Protein AF-A0A1G6TFT6-F1 (afdb_monomer_lite)

Sequence (91 aa):
MTWSELSAVVVRVIPEGPWKEDVFLMLAGADGTGTAVPSGDPAANALIERLQTLPGFDHDKFVEAMTTDADEAYVVWKAGEVTADGGTGTP

pLDDT: mean 81.14, std 13.36, range [42.84, 92.88]

Foldseek 3Di:
DDPVQFFFWKWFAQLPDPDPARIWIWTAGPVRDIDIDGCPDPVNVVVVVVLVPDPQFQPVQVVVSVPDNDRDMTTRHGPPPPPPPPDPDDD

Structure (mmCIF, N/CA/C/O backbone):
data_AF-A0A1G6TFT6-F1
#
_entry.id   AF-A0A1G6TFT6-F1
#
loop_
_atom_site.group_PDB
_atom_site.id
_atom_site.type_symbol
_atom_site.label_atom_id
_atom_site.label_alt_id
_atom_site.label_comp_id
_atom_site.label_asym_id
_atom_site.label_entity_id
_atom_site.label_seq_id
_atom_site.pdbx_PDB_ins_code
_atom_site.Cartn_x
_atom_site.Cartn_y
_atom_site.Cartn_z
_atom_site.occupancy
_atom_site.B_iso_or_equiv
_atom_site.auth_seq_id
_atom_site.auth_comp_id
_atom_site.auth_asym_id
_atom_site.auth_atom_id
_atom_site.pdbx_PDB_model_num
ATOM 1 N N . MET A 1 1 ? -12.649 8.752 -4.890 1.00 64.25 1 MET A N 1
ATOM 2 C CA . MET A 1 1 ? -12.496 7.778 -3.800 1.00 64.25 1 MET A CA 1
ATOM 3 C C . MET A 1 1 ? -11.825 8.468 -2.636 1.00 64.25 1 MET A C 1
ATOM 5 O O . MET A 1 1 ? -10.713 8.972 -2.770 1.00 64.25 1 MET A O 1
ATOM 9 N N . THR A 1 2 ? -12.544 8.555 -1.532 1.00 74.00 2 THR A N 1
ATOM 10 C CA . THR A 1 2 ? -12.025 9.014 -0.248 1.00 74.00 2 THR A CA 1
ATOM 11 C C . THR A 1 2 ? -11.494 7.824 0.552 1.00 74.00 2 THR A C 1
ATOM 13 O O . THR A 1 2 ? -11.831 6.676 0.275 1.00 74.00 2 THR A O 1
ATOM 16 N N . TRP A 1 3 ? -10.667 8.081 1.564 1.00 77.00 3 TRP A N 1
ATOM 17 C CA . TRP A 1 3 ? -10.140 7.027 2.442 1.00 77.00 3 TRP A CA 1
ATOM 18 C C . TRP A 1 3 ? -11.232 6.245 3.177 1.00 77.00 3 TRP A C 1
ATOM 20 O O . TRP A 1 3 ? -11.048 5.071 3.462 1.00 77.00 3 TRP A O 1
ATOM 30 N N . SER A 1 4 ? -12.372 6.881 3.451 1.00 77.19 4 SER A N 1
ATOM 31 C CA . SER A 1 4 ? -13.532 6.232 4.069 1.00 77.19 4 SER A CA 1
ATOM 32 C C . SER A 1 4 ? -14.238 5.246 3.139 1.00 77.19 4 SER A C 1
ATOM 34 O O . SER A 1 4 ? -14.930 4.358 3.620 1.00 77.19 4 SER A O 1
ATOM 36 N N . GLU A 1 5 ? -14.066 5.399 1.826 1.00 83.50 5 GLU A N 1
ATOM 37 C CA . GLU A 1 5 ? -14.618 4.487 0.821 1.00 83.50 5 GLU A CA 1
ATOM 38 C C . GLU A 1 5 ? -13.632 3.371 0.464 1.00 83.50 5 GLU A C 1
ATOM 40 O O . GLU A 1 5 ? -14.034 2.382 -0.145 1.00 83.50 5 GLU A O 1
ATOM 45 N N . LEU A 1 6 ? -12.349 3.513 0.823 1.00 86.75 6 LEU A N 1
ATOM 46 C CA . LEU A 1 6 ? -11.324 2.515 0.544 1.00 86.75 6 LEU A CA 1
ATOM 47 C C . LEU A 1 6 ? -11.613 1.244 1.344 1.00 86.75 6 LEU A C 1
ATOM 49 O O . LEU A 1 6 ? -11.603 1.254 2.571 1.00 86.75 6 LEU A O 1
ATOM 53 N N . SER A 1 7 ? -11.827 0.142 0.634 1.00 90.25 7 SER A N 1
ATOM 54 C CA . SER A 1 7 ? -12.160 -1.153 1.218 1.00 90.25 7 SER A CA 1
ATOM 55 C C . SER A 1 7 ? -10.988 -2.127 1.204 1.00 90.25 7 SER A C 1
ATOM 57 O O . SER A 1 7 ? -10.906 -2.975 2.088 1.00 90.25 7 SER A O 1
ATOM 59 N N . ALA A 1 8 ? -10.096 -2.048 0.218 1.00 91.06 8 ALA A N 1
ATOM 60 C CA . ALA A 1 8 ? -8.915 -2.901 0.151 1.00 91.06 8 ALA A CA 1
ATOM 61 C C . ALA A 1 8 ? -7.797 -2.254 -0.663 1.00 91.06 8 ALA A C 1
ATOM 63 O O . ALA A 1 8 ? -8.048 -1.442 -1.555 1.00 91.06 8 ALA A O 1
ATOM 64 N N . VAL A 1 9 ? -6.564 -2.665 -0.380 1.00 91.88 9 VAL A N 1
ATOM 65 C CA . VAL A 1 9 ? -5.401 -2.364 -1.210 1.00 91.88 9 VAL A CA 1
ATOM 66 C C . VAL A 1 9 ? -4.734 -3.658 -1.627 1.00 91.88 9 VAL A C 1
ATOM 68 O O . VAL A 1 9 ? -4.424 -4.518 -0.799 1.00 91.88 9 VAL A O 1
ATOM 71 N N . VAL A 1 10 ? -4.517 -3.773 -2.929 1.00 92.31 10 VAL A N 1
ATOM 72 C CA . VAL A 1 10 ? -3.907 -4.926 -3.571 1.00 92.31 10 VAL A CA 1
ATOM 73 C C . VAL A 1 10 ? -2.713 -4.445 -4.373 1.00 92.31 10 VAL A C 1
ATOM 75 O O . VAL A 1 10 ? -2.838 -3.535 -5.183 1.00 92.31 10 VAL A O 1
ATOM 78 N N . VAL A 1 11 ? -1.556 -5.049 -4.156 1.00 91.94 11 VAL A N 1
ATOM 79 C CA . VAL A 1 11 ? -0.374 -4.844 -4.986 1.00 91.94 11 VAL A CA 1
ATOM 80 C C . VAL A 1 11 ? -0.368 -5.935 -6.038 1.00 91.94 11 VAL A C 1
ATOM 82 O O . VAL A 1 11 ? -0.354 -7.114 -5.703 1.00 91.94 11 VAL A O 1
ATOM 85 N N . ARG A 1 12 ? -0.433 -5.551 -7.306 1.00 90.94 12 ARG A N 1
ATOM 86 C CA . ARG A 1 12 ? -0.408 -6.471 -8.435 1.00 90.94 12 ARG A CA 1
ATOM 87 C C . ARG A 1 12 ? 0.916 -6.345 -9.164 1.00 90.94 12 ARG A C 1
ATOM 89 O O . ARG A 1 12 ? 1.274 -5.246 -9.581 1.00 90.94 12 ARG A O 1
ATOM 96 N N . VAL A 1 13 ? 1.582 -7.472 -9.341 1.00 90.50 13 VAL A N 1
ATOM 97 C CA . VAL A 1 13 ? 2.841 -7.583 -10.069 1.00 90.50 13 VAL A CA 1
ATOM 98 C C . VAL A 1 13 ? 2.533 -8.124 -11.459 1.00 90.50 13 VAL A C 1
ATOM 100 O O . VAL A 1 13 ? 1.763 -9.070 -11.590 1.00 90.50 13 VAL A O 1
ATOM 103 N N . ILE A 1 14 ? 3.047 -7.470 -12.497 1.00 86.62 14 ILE A N 1
ATOM 104 C CA . ILE A 1 14 ? 2.866 -7.827 -13.906 1.00 86.62 14 ILE A CA 1
ATOM 105 C C . ILE A 1 14 ? 4.225 -7.645 -14.608 1.00 86.62 14 ILE A C 1
ATOM 107 O O . ILE A 1 14 ? 4.470 -6.594 -15.205 1.00 86.62 14 ILE A O 1
ATOM 111 N N . PRO A 1 15 ? 5.112 -8.653 -14.555 1.00 76.31 15 PRO A N 1
ATOM 112 C CA . PRO A 1 15 ? 6.490 -8.554 -15.056 1.00 76.31 15 PRO A CA 1
ATOM 113 C C . PRO A 1 15 ? 6.587 -8.452 -16.591 1.00 76.31 15 PRO A C 1
ATOM 115 O O . PRO A 1 15 ? 7.585 -7.984 -17.128 1.00 76.31 15 PRO A O 1
ATOM 118 N N . GLU A 1 16 ? 5.554 -8.878 -17.327 1.00 70.25 16 GLU A N 1
ATOM 119 C CA . GLU A 1 16 ? 5.528 -8.886 -18.802 1.00 70.25 16 GLU A CA 1
ATOM 120 C C . GLU A 1 16 ? 4.530 -7.866 -19.387 1.00 70.25 16 GLU A C 1
ATOM 122 O O . GLU A 1 16 ? 3.922 -8.070 -20.443 1.00 70.25 16 GLU A O 1
ATOM 127 N N . GLY A 1 17 ? 4.317 -6.751 -18.687 1.00 61.44 17 GLY A N 1
ATOM 128 C CA . GLY A 1 17 ? 3.427 -5.688 -19.140 1.00 61.44 17 GLY A CA 1
ATOM 129 C C . GLY A 1 17 ? 4.024 -4.832 -20.272 1.00 61.44 17 GLY A C 1
ATOM 130 O O . GLY A 1 17 ? 5.231 -4.621 -20.333 1.00 61.44 17 GLY A O 1
ATOM 131 N N . PRO A 1 18 ? 3.196 -4.223 -21.145 1.00 62.84 18 PRO A N 1
ATOM 132 C CA . PRO A 1 18 ? 3.652 -3.188 -22.087 1.00 62.84 18 PRO A CA 1
ATOM 133 C C . PRO A 1 18 ? 4.077 -1.880 -21.391 1.00 62.84 18 PRO A C 1
ATOM 135 O O . PRO A 1 18 ? 4.486 -0.921 -22.049 1.00 62.84 18 PRO A O 1
ATOM 138 N N . TRP A 1 19 ? 3.926 -1.818 -20.069 1.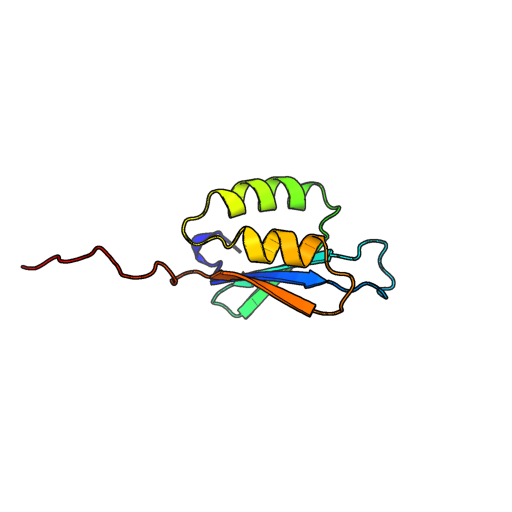00 66.81 19 TRP A N 1
ATOM 139 C CA . TRP A 1 19 ? 4.258 -0.685 -19.223 1.00 66.81 19 TRP A CA 1
ATOM 140 C C . TRP A 1 19 ? 5.672 -0.856 -18.683 1.00 66.81 19 TRP A C 1
ATOM 142 O O . TRP A 1 19 ? 6.146 -1.966 -18.491 1.00 66.81 19 TRP A O 1
ATOM 152 N N . LYS A 1 20 ? 6.347 0.259 -18.410 1.00 67.06 20 LYS A N 1
ATOM 153 C CA . LYS A 1 20 ? 7.713 0.257 -17.867 1.00 67.06 20 LYS A CA 1
ATOM 154 C C . LYS A 1 20 ? 7.768 -0.101 -16.371 1.00 67.06 20 LYS A C 1
ATOM 156 O O . LYS A 1 20 ? 8.819 0.036 -15.757 1.00 67.06 20 LYS A O 1
ATOM 161 N N . GLU A 1 21 ? 6.622 -0.438 -15.795 1.00 72.75 21 GLU A N 1
ATOM 162 C CA . GLU A 1 21 ? 6.432 -0.669 -14.374 1.00 72.75 21 GLU A CA 1
ATOM 163 C C . GLU A 1 21 ? 5.823 -2.041 -14.178 1.00 72.75 21 GLU A C 1
ATOM 165 O O . GLU A 1 21 ? 4.792 -2.369 -14.768 1.00 72.75 21 GLU A O 1
ATOM 170 N N . ASP A 1 22 ? 6.478 -2.801 -13.316 1.00 84.94 22 ASP A N 1
ATOM 171 C CA . ASP A 1 22 ? 6.166 -4.195 -13.046 1.00 84.94 22 ASP A CA 1
ATOM 172 C C . ASP A 1 22 ? 5.174 -4.323 -11.884 1.00 84.94 22 ASP A C 1
ATOM 174 O O . ASP A 1 22 ? 4.651 -5.401 -11.639 1.00 84.94 22 ASP A O 1
ATOM 178 N N . VAL A 1 23 ? 4.886 -3.228 -11.163 1.00 87.69 23 VAL A N 1
ATOM 179 C CA . VAL A 1 23 ? 4.071 -3.234 -9.942 1.00 87.69 23 VAL A CA 1
ATOM 180 C C . VAL A 1 23 ? 3.025 -2.119 -9.949 1.00 87.69 23 VAL A C 1
ATOM 182 O O . VAL A 1 23 ? 3.330 -0.942 -10.153 1.00 87.69 23 VAL A O 1
ATOM 185 N N . PHE A 1 24 ? 1.781 -2.487 -9.644 1.00 89.62 24 PHE A N 1
ATOM 186 C CA . PHE A 1 24 ? 0.627 -1.595 -9.586 1.00 89.62 24 PHE A CA 1
ATOM 187 C C . PHE A 1 24 ? -0.114 -1.729 -8.257 1.00 89.62 24 PHE A C 1
ATOM 189 O O . PHE A 1 24 ? -0.481 -2.822 -7.833 1.00 89.62 24 PHE A O 1
ATOM 196 N N . LEU A 1 25 ? -0.426 -0.600 -7.629 1.00 90.94 25 LEU A N 1
ATOM 197 C CA . LEU A 1 25 ? -1.266 -0.530 -6.441 1.00 90.94 25 LEU A CA 1
ATOM 198 C C . LEU A 1 25 ? -2.724 -0.350 -6.858 1.00 90.94 25 LEU A C 1
ATOM 200 O O . LEU A 1 25 ? -3.147 0.728 -7.270 1.00 90.94 25 LEU A O 1
ATOM 204 N N . MET A 1 26 ? -3.510 -1.410 -6.740 1.00 91.38 26 MET A N 1
ATOM 205 C CA . MET A 1 26 ? -4.954 -1.389 -6.916 1.00 91.38 26 MET A CA 1
ATOM 206 C C . MET A 1 26 ? -5.645 -1.081 -5.590 1.00 91.38 26 MET A C 1
ATOM 208 O O . MET A 1 26 ? -5.730 -1.906 -4.682 1.00 91.38 26 MET A O 1
ATOM 212 N N . LEU A 1 27 ? -6.180 0.126 -5.503 1.00 91.38 27 LEU A N 1
ATOM 213 C CA . LEU A 1 27 ? -7.061 0.572 -4.439 1.00 91.38 27 LEU A CA 1
ATOM 214 C C . LEU A 1 27 ? -8.495 0.199 -4.821 1.00 91.38 27 LEU A C 1
ATOM 216 O O . LEU A 1 27 ? -8.991 0.674 -5.841 1.00 91.38 27 LEU A O 1
ATOM 220 N N . ALA A 1 28 ? -9.162 -0.626 -4.023 1.00 90.56 28 ALA A N 1
ATOM 221 C CA . ALA A 1 28 ? -10.552 -1.012 -4.234 1.00 90.56 28 ALA A CA 1
ATOM 222 C C . ALA A 1 28 ? -11.456 -0.295 -3.228 1.00 90.56 28 ALA A C 1
ATOM 224 O O . ALA A 1 28 ? -11.252 -0.395 -2.017 1.00 90.56 28 ALA A O 1
ATOM 225 N N . GLY A 1 29 ? -12.457 0.420 -3.730 1.00 88.44 29 GLY A N 1
ATOM 226 C CA . GLY A 1 29 ? -13.504 1.058 -2.945 1.00 88.44 29 GLY A 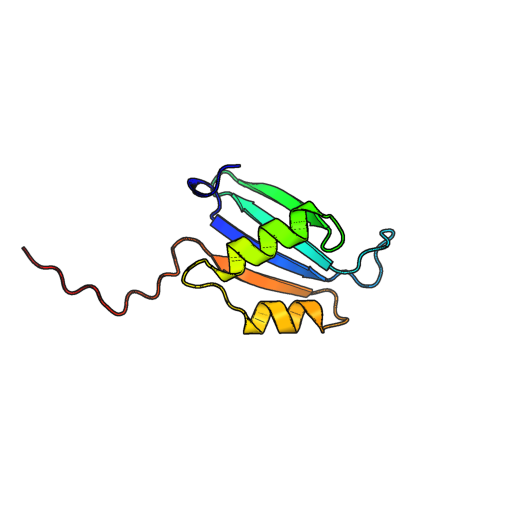CA 1
ATOM 227 C C . GLY A 1 29 ? -14.706 0.140 -2.718 1.00 88.44 29 GLY A C 1
ATOM 228 O O . GLY A 1 29 ? -14.980 -0.753 -3.523 1.00 88.44 29 GLY A O 1
ATOM 229 N N . ALA A 1 30 ? -15.443 0.372 -1.632 1.00 80.31 30 ALA A N 1
ATOM 230 C CA . ALA A 1 30 ? -16.641 -0.397 -1.278 1.00 80.31 30 ALA A CA 1
ATOM 231 C C . ALA A 1 30 ? -17.754 -0.295 -2.341 1.00 80.31 30 ALA A C 1
ATOM 233 O O . ALA A 1 30 ? -18.478 -1.258 -2.578 1.00 80.31 30 ALA A O 1
ATOM 234 N N . ASP A 1 31 ? -17.833 0.836 -3.043 1.00 79.81 31 ASP A N 1
ATOM 235 C CA . ASP A 1 31 ? -18.785 1.097 -4.130 1.00 79.81 31 ASP A CA 1
ATOM 236 C C . ASP A 1 31 ? -18.421 0.407 -5.462 1.00 79.81 31 ASP A C 1
ATOM 238 O O . ASP A 1 31 ? -19.033 0.670 -6.496 1.00 79.81 31 ASP A O 1
ATOM 242 N N . GLY A 1 32 ? -17.396 -0.454 -5.476 1.00 75.75 32 GLY A N 1
ATOM 243 C CA . GLY A 1 32 ? -16.923 -1.145 -6.681 1.00 75.75 32 GLY A CA 1
ATOM 244 C C . GLY A 1 32 ? -16.075 -0.272 -7.612 1.00 75.75 32 GLY A C 1
ATOM 245 O O . GLY A 1 32 ? -15.668 -0.718 -8.684 1.00 75.75 32 GLY A O 1
ATOM 246 N N . THR A 1 33 ? -15.774 0.965 -7.210 1.00 83.69 33 THR A N 1
ATOM 247 C CA . THR 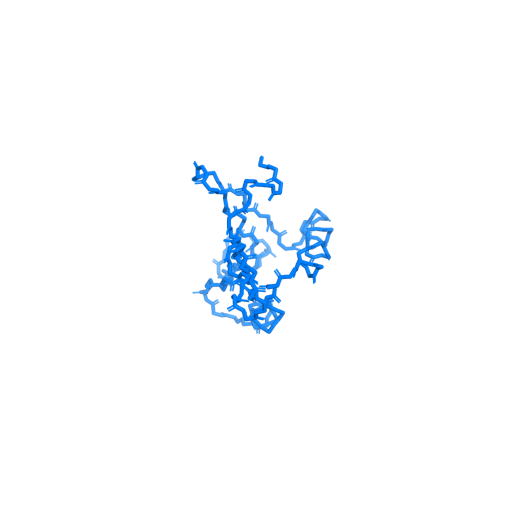A 1 33 ? -14.771 1.801 -7.876 1.00 83.69 33 THR A CA 1
ATOM 248 C C . THR A 1 33 ? -13.370 1.350 -7.487 1.00 83.69 33 THR A C 1
ATOM 250 O O . THR A 1 33 ? -13.118 1.015 -6.335 1.00 83.69 33 THR A O 1
ATOM 253 N N . GLY A 1 34 ? -12.441 1.355 -8.442 1.00 84.44 34 GLY A N 1
ATOM 254 C CA . GLY A 1 34 ? -11.046 1.016 -8.188 1.00 84.44 34 GLY A CA 1
ATOM 255 C C . GLY A 1 34 ? -10.098 2.001 -8.854 1.00 84.44 34 GLY A C 1
ATOM 256 O O . GLY A 1 34 ? -10.346 2.438 -9.978 1.00 84.44 34 GLY A O 1
ATOM 257 N N . THR A 1 35 ? -9.011 2.338 -8.166 1.00 89.00 35 THR A N 1
ATOM 258 C CA . THR A 1 35 ? -7.922 3.151 -8.712 1.00 89.00 35 THR A CA 1
ATOM 259 C C . THR A 1 35 ? -6.669 2.296 -8.784 1.00 89.00 35 THR A C 1
ATOM 261 O O . THR A 1 35 ? -6.204 1.806 -7.760 1.00 89.00 35 THR A O 1
ATOM 264 N N . ALA A 1 36 ? -6.108 2.139 -9.980 1.00 88.94 36 ALA A N 1
ATOM 265 C CA . ALA A 1 36 ? -4.788 1.550 -10.159 1.00 88.94 36 ALA A CA 1
ATOM 266 C C . ALA A 1 36 ? -3.744 2.671 -10.202 1.00 88.94 36 ALA A C 1
ATOM 268 O O . ALA A 1 36 ? -3.841 3.571 -11.037 1.00 88.94 36 ALA A O 1
ATOM 269 N N . VAL A 1 37 ? -2.772 2.623 -9.296 1.00 88.81 37 VAL A N 1
ATOM 270 C CA . VAL A 1 37 ? -1.657 3.568 -9.223 1.00 88.81 37 VAL A CA 1
ATOM 271 C C . VAL A 1 37 ? -0.368 2.814 -9.566 1.00 88.81 37 VAL A C 1
ATOM 273 O O . VAL A 1 37 ? -0.049 1.845 -8.878 1.00 88.81 37 VAL A O 1
ATOM 276 N N . PRO A 1 38 ? 0.363 3.213 -10.615 1.00 87.94 38 PRO A N 1
ATOM 277 C CA . PRO A 1 38 ? 1.664 2.631 -10.945 1.00 87.94 38 PRO A CA 1
ATOM 278 C C . PRO A 1 38 ? 2.683 2.909 -9.826 1.00 87.94 38 PRO A C 1
ATOM 280 O O . PRO A 1 38 ? 2.716 4.029 -9.316 1.00 87.94 38 PRO A O 1
ATOM 283 N N . SER A 1 39 ? 3.499 1.934 -9.409 1.00 85.19 39 SER A N 1
ATOM 284 C CA . SER A 1 39 ? 4.437 2.111 -8.281 1.00 85.19 39 SER A CA 1
ATOM 285 C C . SER A 1 39 ? 5.523 3.175 -8.516 1.00 85.19 39 SER A C 1
ATOM 287 O O . SER A 1 39 ? 6.106 3.673 -7.553 1.00 85.19 39 SER A O 1
ATOM 289 N N . GLY A 1 40 ? 5.826 3.504 -9.766 1.00 82.88 40 GLY A N 1
ATOM 290 C CA . GLY A 1 40 ? 6.772 4.536 -10.183 1.00 82.88 40 GLY A CA 1
ATOM 291 C C . GLY A 1 40 ? 6.173 5.942 -10.247 1.00 82.88 40 GLY A C 1
ATOM 292 O O . GLY A 1 40 ? 6.915 6.906 -10.452 1.00 82.88 40 GLY A O 1
ATOM 293 N N . ASP A 1 41 ? 4.859 6.092 -10.060 1.00 86.56 41 ASP A N 1
ATOM 294 C CA . ASP A 1 41 ? 4.211 7.401 -10.022 1.00 86.56 41 ASP A CA 1
ATOM 295 C C . ASP A 1 41 ? 4.558 8.149 -8.715 1.00 86.56 41 ASP A C 1
ATOM 297 O O . ASP A 1 41 ? 4.552 7.553 -7.633 1.00 86.56 41 ASP A O 1
ATOM 301 N N . PRO A 1 42 ? 4.824 9.468 -8.744 1.00 85.25 42 PRO A N 1
ATOM 302 C CA . PRO A 1 42 ? 5.096 10.236 -7.526 1.00 85.25 42 PRO A CA 1
ATOM 303 C C . PRO A 1 42 ? 3.954 10.179 -6.497 1.00 85.25 42 PRO A C 1
ATOM 305 O O . PRO A 1 42 ? 4.211 10.290 -5.295 1.00 85.25 42 PRO A O 1
ATOM 308 N N . ALA A 1 43 ? 2.703 9.981 -6.930 1.00 84.44 43 ALA A N 1
ATOM 309 C CA . ALA A 1 43 ? 1.577 9.786 -6.023 1.00 84.44 43 ALA A CA 1
ATOM 310 C C . ALA A 1 43 ? 1.625 8.425 -5.312 1.00 84.44 43 ALA A C 1
ATOM 312 O O . ALA A 1 43 ? 1.124 8.321 -4.191 1.00 84.44 43 ALA A O 1
ATOM 313 N N . ALA A 1 44 ? 2.246 7.403 -5.913 1.00 87.06 44 ALA A N 1
ATOM 314 C CA . ALA A 1 44 ? 2.396 6.084 -5.305 1.00 87.06 44 ALA A CA 1
ATOM 315 C C . ALA A 1 44 ? 3.258 6.141 -4.048 1.00 87.06 44 ALA A C 1
ATOM 317 O O . ALA A 1 44 ? 2.895 5.538 -3.044 1.00 87.06 44 ALA A O 1
ATOM 318 N N . ASN A 1 45 ? 4.344 6.918 -4.063 1.00 86.88 45 ASN A N 1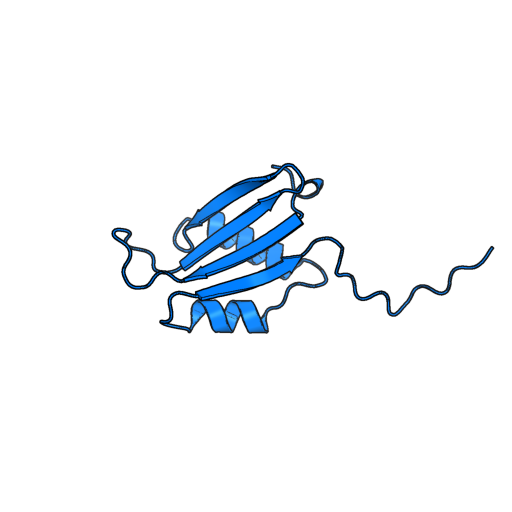
ATOM 319 C CA . ASN A 1 45 ? 5.213 7.046 -2.896 1.00 86.88 45 ASN A CA 1
ATOM 320 C C . ASN A 1 45 ? 4.448 7.620 -1.689 1.00 86.88 45 ASN A C 1
ATOM 322 O O . ASN A 1 45 ? 4.387 6.996 -0.633 1.00 86.88 45 ASN A O 1
ATOM 326 N N . ALA A 1 46 ? 3.754 8.748 -1.882 1.00 88.94 46 ALA A N 1
ATOM 327 C CA . ALA A 1 46 ? 2.939 9.359 -0.830 1.00 88.94 46 ALA A CA 1
ATOM 328 C C . ALA A 1 46 ? 1.775 8.454 -0.379 1.00 88.94 46 ALA A C 1
ATOM 330 O O . ALA A 1 46 ? 1.372 8.475 0.788 1.00 88.94 46 ALA A O 1
ATOM 331 N N . LEU A 1 47 ? 1.220 7.660 -1.300 1.00 88.31 47 LEU A N 1
ATOM 332 C CA . LEU A 1 47 ? 0.183 6.681 -1.000 1.00 88.31 47 LEU A CA 1
ATOM 333 C C . LEU A 1 47 ? 0.731 5.547 -0.128 1.00 88.31 47 LEU A C 1
ATOM 335 O O . LEU A 1 47 ? 0.138 5.254 0.904 1.00 88.31 47 LEU A O 1
ATOM 339 N N . ILE A 1 48 ? 1.856 4.943 -0.510 1.00 88.19 48 ILE A N 1
ATOM 340 C CA . ILE A 1 48 ? 2.524 3.859 0.218 1.00 88.19 48 ILE A CA 1
ATOM 341 C C . ILE A 1 48 ? 2.897 4.314 1.626 1.00 88.19 48 ILE A C 1
ATOM 343 O O . ILE A 1 48 ? 2.545 3.632 2.586 1.00 88.19 48 ILE A O 1
ATOM 347 N N . GLU A 1 49 ? 3.531 5.483 1.764 1.00 89.69 49 GLU A N 1
ATOM 348 C CA . GLU A 1 49 ? 3.870 6.049 3.074 1.00 89.69 49 GLU A CA 1
ATOM 349 C C . GLU A 1 49 ? 2.632 6.146 3.965 1.00 89.69 49 GLU A C 1
ATOM 351 O O . GLU A 1 49 ? 2.675 5.797 5.141 1.00 89.69 49 GLU A O 1
ATOM 356 N N . ARG A 1 50 ? 1.494 6.557 3.399 1.00 88.31 50 ARG A N 1
ATOM 357 C CA . ARG A 1 50 ? 0.242 6.652 4.146 1.00 88.31 50 ARG A CA 1
ATOM 358 C C . ARG A 1 50 ? -0.370 5.291 4.464 1.00 88.31 50 ARG A C 1
ATOM 360 O O . ARG A 1 50 ? -0.869 5.116 5.572 1.00 88.31 50 ARG A O 1
ATOM 367 N N . LEU A 1 51 ? -0.329 4.337 3.539 1.00 88.00 51 LEU A N 1
ATOM 368 C CA . LEU A 1 51 ? -0.838 2.981 3.751 1.00 88.00 51 LEU A CA 1
ATOM 369 C C . LEU A 1 51 ? -0.077 2.251 4.860 1.00 88.00 51 LEU A C 1
ATOM 371 O O . LEU A 1 51 ? -0.711 1.621 5.699 1.00 88.00 51 LEU A O 1
ATOM 375 N N . GLN A 1 52 ? 1.244 2.424 4.931 1.00 87.75 52 GLN A N 1
ATOM 376 C CA . GLN A 1 52 ? 2.080 1.868 6.001 1.00 87.75 52 GLN A CA 1
ATOM 377 C C . GLN A 1 52 ? 1.707 2.399 7.396 1.00 87.75 52 GLN A C 1
ATOM 379 O O . GLN A 1 52 ? 1.955 1.735 8.400 1.00 87.75 52 GLN A O 1
ATOM 384 N N . THR A 1 53 ? 1.066 3.574 7.484 1.00 88.50 53 THR A N 1
ATOM 385 C CA . THR A 1 53 ? 0.544 4.100 8.760 1.00 88.50 53 THR A CA 1
ATOM 386 C C . THR A 1 53 ? -0.805 3.510 9.169 1.00 88.50 53 THR A C 1
ATOM 388 O O . THR A 1 53 ? -1.257 3.754 10.290 1.00 88.50 53 THR A O 1
ATOM 391 N N . LEU A 1 54 ? -1.479 2.765 8.285 1.00 85.06 54 LEU A N 1
ATOM 392 C CA . LEU A 1 54 ? -2.791 2.206 8.584 1.00 85.06 54 LEU A CA 1
ATOM 393 C C . LEU A 1 54 ? -2.669 0.985 9.506 1.00 85.06 54 LEU A C 1
ATOM 395 O O . LEU A 1 54 ? -1.861 0.087 9.254 1.00 85.06 54 LEU A O 1
ATOM 399 N N . PRO A 1 55 ? -3.511 0.893 10.549 1.00 83.19 55 PRO A N 1
ATOM 400 C CA . PRO A 1 55 ? -3.608 -0.323 11.339 1.00 83.19 55 PRO A CA 1
ATOM 401 C C . PRO A 1 55 ? -4.127 -1.469 10.458 1.00 83.19 55 PRO A C 1
ATOM 403 O O . PRO A 1 55 ? -5.099 -1.299 9.718 1.00 83.19 55 PRO A O 1
ATOM 406 N N . GLY A 1 56 ? -3.461 -2.624 10.533 1.00 85.31 56 GLY A N 1
ATOM 407 C CA . GLY A 1 56 ? -3.766 -3.798 9.707 1.00 85.31 56 GLY A CA 1
ATOM 408 C C . GLY A 1 56 ? -3.086 -3.812 8.333 1.00 85.31 56 GLY A C 1
ATOM 409 O O . GLY A 1 56 ? -3.468 -4.612 7.488 1.00 85.31 56 GLY A O 1
ATOM 410 N N . PHE A 1 57 ? -2.118 -2.925 8.071 1.00 89.88 57 PHE A N 1
ATOM 411 C CA . PHE A 1 57 ? -1.304 -3.010 6.856 1.00 89.88 57 PHE A CA 1
ATOM 412 C C . PHE A 1 57 ? -0.251 -4.124 6.972 1.00 89.88 57 PHE A C 1
ATOM 414 O O . PHE A 1 57 ? 0.633 -4.081 7.836 1.00 89.88 57 PHE A O 1
ATOM 421 N N . ASP A 1 58 ? -0.327 -5.097 6.067 1.00 91.12 58 ASP A N 1
ATOM 422 C CA . ASP A 1 58 ? 0.603 -6.215 5.942 1.00 91.12 58 ASP A CA 1
ATOM 423 C C . ASP A 1 58 ? 1.862 -5.785 5.181 1.00 91.12 58 ASP A C 1
ATOM 425 O O . ASP A 1 58 ? 1.977 -5.927 3.960 1.00 91.12 58 ASP A O 1
ATOM 429 N N . HIS A 1 59 ? 2.843 -5.285 5.932 1.00 89.50 59 HIS A N 1
ATOM 430 C CA . HIS A 1 59 ? 4.155 -4.925 5.390 1.00 89.50 59 HIS A CA 1
ATOM 431 C C . HIS A 1 59 ? 4.876 -6.121 4.760 1.00 89.50 59 HIS A C 1
ATOM 433 O O . HIS A 1 59 ? 5.558 -5.954 3.755 1.00 89.50 59 HIS A O 1
ATOM 439 N N . ASP A 1 60 ? 4.704 -7.318 5.322 1.00 91.06 60 ASP A N 1
ATOM 440 C CA . ASP A 1 60 ? 5.362 -8.537 4.845 1.00 91.06 60 ASP A CA 1
ATOM 441 C C . ASP A 1 60 ? 4.909 -8.888 3.419 1.00 91.06 60 ASP A C 1
ATOM 443 O O . ASP A 1 60 ? 5.728 -8.978 2.507 1.00 91.06 60 ASP A O 1
ATOM 447 N N . LYS A 1 61 ? 3.588 -8.910 3.186 1.00 90.62 61 LYS A N 1
ATOM 448 C CA . LYS A 1 61 ? 3.007 -9.097 1.847 1.00 90.62 61 LYS A CA 1
ATOM 449 C C . LYS A 1 61 ? 3.363 -7.979 0.881 1.00 90.62 61 LYS A C 1
ATOM 451 O O . LYS A 1 61 ? 3.510 -8.228 -0.310 1.00 90.62 61 LYS A O 1
ATOM 456 N N . PHE A 1 62 ? 3.466 -6.743 1.370 1.00 90.62 62 PHE A N 1
ATOM 457 C CA . PHE A 1 62 ? 3.888 -5.626 0.533 1.00 90.62 62 PHE A CA 1
ATOM 458 C C . PHE A 1 62 ? 5.328 -5.820 0.049 1.00 90.62 62 PHE A C 1
ATOM 460 O O . PHE A 1 62 ? 5.592 -5.688 -1.140 1.00 90.62 62 PHE A O 1
ATOM 467 N N . VAL A 1 63 ? 6.252 -6.174 0.944 1.00 90.06 63 VAL A N 1
ATOM 468 C CA . VAL A 1 63 ? 7.649 -6.450 0.583 1.00 90.06 63 VAL A CA 1
ATOM 469 C C . VAL A 1 63 ? 7.748 -7.668 -0.336 1.00 90.06 63 VAL A C 1
ATOM 471 O O . VAL A 1 63 ? 8.477 -7.613 -1.323 1.00 90.06 63 VAL A O 1
ATOM 474 N N . GLU A 1 64 ? 6.989 -8.731 -0.070 1.00 91.12 64 GLU A N 1
ATOM 475 C CA . GLU A 1 64 ? 6.907 -9.910 -0.942 1.00 91.12 64 GLU A CA 1
ATOM 476 C C . GLU A 1 64 ? 6.467 -9.521 -2.362 1.00 91.12 64 GLU A C 1
ATOM 478 O O . GLU A 1 64 ? 7.158 -9.825 -3.330 1.00 91.12 64 GLU A O 1
ATOM 483 N N . ALA A 1 65 ? 5.400 -8.728 -2.490 1.00 89.75 65 ALA A N 1
ATOM 484 C CA . ALA A 1 65 ? 4.934 -8.223 -3.779 1.00 89.75 65 ALA A CA 1
ATOM 485 C C . ALA A 1 65 ? 5.959 -7.323 -4.492 1.00 89.75 65 ALA A C 1
ATOM 487 O O . ALA A 1 65 ? 6.038 -7.315 -5.712 1.00 89.75 65 ALA A O 1
ATOM 488 N N . MET A 1 66 ? 6.760 -6.556 -3.753 1.00 84.94 66 MET A N 1
ATOM 489 C CA . MET A 1 66 ? 7.793 -5.688 -4.336 1.00 84.94 66 MET A CA 1
ATOM 490 C C . MET A 1 66 ? 9.077 -6.441 -4.715 1.00 84.94 66 MET A C 1
ATOM 492 O O . MET A 1 66 ? 9.962 -5.854 -5.336 1.00 84.94 66 MET A O 1
ATOM 496 N N . THR A 1 67 ? 9.216 -7.703 -4.304 1.00 86.50 67 THR A N 1
ATOM 497 C CA . THR A 1 67 ? 10.420 -8.525 -4.521 1.00 86.50 67 THR A CA 1
ATOM 498 C C . THR A 1 67 ? 10.165 -9.769 -5.366 1.00 86.50 67 THR A C 1
ATOM 500 O O . THR A 1 67 ? 11.121 -10.443 -5.743 1.00 86.50 67 THR A O 1
ATOM 503 N N . THR A 1 68 ? 8.902 -10.073 -5.658 1.00 86.12 68 THR A N 1
ATOM 504 C CA . THR A 1 68 ? 8.498 -11.178 -6.524 1.00 86.12 68 THR A CA 1
ATOM 505 C C . THR A 1 68 ? 8.533 -10.775 -7.995 1.00 86.12 68 THR A C 1
ATOM 507 O O . THR A 1 68 ? 8.223 -9.643 -8.357 1.00 86.12 68 THR A O 1
ATOM 510 N N . ASP A 1 69 ? 8.856 -11.744 -8.844 1.00 84.31 69 ASP A N 1
ATOM 511 C CA . ASP A 1 69 ? 8.813 -11.632 -10.304 1.00 84.31 69 ASP A CA 1
ATOM 512 C C . ASP A 1 69 ? 7.637 -12.432 -10.900 1.00 84.31 69 ASP A C 1
ATOM 514 O O . ASP A 1 69 ? 7.600 -12.697 -12.100 1.00 84.31 69 ASP A O 1
ATOM 518 N N . ALA A 1 70 ? 6.695 -12.888 -10.068 1.00 85.94 70 ALA A N 1
ATOM 519 C CA . ALA A 1 70 ? 5.517 -13.634 -10.506 1.00 85.94 70 ALA A CA 1
ATOM 520 C C . ALA A 1 70 ? 4.337 -12.696 -10.821 1.00 85.94 70 ALA A C 1
ATOM 522 O O . ALA A 1 70 ? 4.137 -11.702 -10.127 1.00 85.94 70 ALA A O 1
ATOM 523 N N . ASP A 1 71 ? 3.522 -13.028 -11.835 1.00 88.94 71 ASP A N 1
ATOM 524 C CA . ASP A 1 71 ? 2.231 -12.356 -12.083 1.00 88.94 71 ASP A CA 1
ATOM 525 C C . ASP A 1 71 ? 1.232 -12.738 -10.981 1.00 88.94 71 ASP A C 1
ATOM 527 O O . ASP A 1 71 ? 0.444 -13.675 -11.111 1.00 88.94 71 ASP A O 1
ATOM 531 N N . GLU A 1 72 ? 1.311 -12.039 -9.852 1.00 90.44 72 GLU A N 1
ATOM 532 C CA . GLU A 1 72 ? 0.498 -12.299 -8.669 1.00 90.44 72 GLU A CA 1
ATOM 533 C C . GLU A 1 72 ? -0.037 -11.005 -8.046 1.00 90.44 72 GLU A C 1
ATOM 535 O O . GLU A 1 72 ? 0.455 -9.895 -8.272 1.00 90.44 72 GLU A O 1
ATOM 540 N N . ALA A 1 73 ? -1.113 -11.147 -7.272 1.00 90.88 73 ALA A N 1
ATOM 541 C CA . ALA A 1 73 ? -1.787 -10.041 -6.611 1.00 90.88 73 ALA A CA 1
ATOM 542 C C . ALA A 1 73 ? -1.836 -10.271 -5.098 1.00 90.88 73 ALA A C 1
ATOM 544 O O . ALA A 1 73 ? -2.451 -11.220 -4.610 1.00 90.88 73 ALA A O 1
ATOM 545 N N . TYR A 1 74 ? -1.240 -9.349 -4.355 1.00 92.88 74 TYR A N 1
ATOM 546 C CA . TYR A 1 74 ? -1.069 -9.414 -2.914 1.00 92.88 74 TYR A CA 1
ATOM 547 C C . TYR A 1 74 ? -1.970 -8.391 -2.248 1.00 92.88 74 TYR A C 1
ATOM 549 O O . TYR A 1 74 ? -1.803 -7.184 -2.399 1.00 92.88 74 TYR A O 1
ATOM 557 N N . VAL A 1 75 ? -2.948 -8.866 -1.485 1.00 92.31 75 VAL A N 1
ATOM 558 C CA . VAL A 1 75 ? -3.748 -7.982 -0.636 1.00 92.31 75 VAL A CA 1
ATOM 559 C C . VAL A 1 75 ? -2.890 -7.566 0.554 1.00 92.31 75 VAL A C 1
ATOM 561 O O . VAL A 1 75 ? -2.588 -8.406 1.400 1.00 92.31 75 VAL A O 1
ATOM 564 N N . VAL A 1 76 ? -2.532 -6.287 0.617 1.00 92.56 76 VAL A N 1
ATOM 565 C CA . VAL A 1 76 ? -1.677 -5.714 1.672 1.00 92.56 76 VAL A CA 1
ATOM 566 C C . VAL A 1 76 ? -2.479 -4.999 2.753 1.00 92.56 76 VAL A C 1
ATOM 568 O O . VAL A 1 76 ? -1.956 -4.692 3.816 1.00 92.56 76 VAL A O 1
ATOM 571 N N . TRP A 1 77 ? -3.752 -4.700 2.489 1.00 92.31 77 TRP A N 1
ATOM 572 C CA . TRP A 1 77 ? -4.628 -4.064 3.466 1.00 92.31 77 TRP A CA 1
ATOM 573 C C . TRP A 1 77 ? -6.102 -4.267 3.122 1.00 92.31 77 TRP A C 1
ATOM 575 O O . TRP A 1 77 ? -6.475 -4.279 1.944 1.00 92.31 77 TRP A O 1
ATOM 585 N N . LYS A 1 78 ? -6.955 -4.357 4.145 1.00 89.81 78 LYS A N 1
ATOM 586 C CA . LYS A 1 78 ? -8.418 -4.374 4.024 1.00 89.81 78 LYS A CA 1
ATOM 587 C C . LYS A 1 78 ? -9.074 -3.558 5.133 1.00 89.81 78 LYS A C 1
ATOM 589 O O . LYS A 1 78 ? -8.731 -3.687 6.306 1.00 89.81 78 LYS A O 1
ATOM 594 N N . ALA A 1 79 ? -10.082 -2.775 4.767 1.00 82.69 79 ALA A N 1
ATOM 595 C CA . ALA A 1 79 ? -10.935 -2.082 5.716 1.00 82.69 79 ALA A CA 1
ATOM 596 C C . ALA A 1 79 ? -11.814 -3.098 6.455 1.00 82.69 79 ALA A C 1
ATOM 598 O O . ALA A 1 79 ? -12.538 -3.872 5.830 1.00 82.69 79 ALA A O 1
ATOM 599 N N . GLY A 1 80 ? -11.762 -3.089 7.786 1.00 72.19 80 GLY A N 1
ATOM 600 C CA . GLY A 1 80 ? -12.574 -3.970 8.631 1.00 72.19 80 GLY A CA 1
ATOM 601 C C . GLY A 1 80 ? -11.854 -5.219 9.138 1.00 72.19 80 GLY A C 1
ATOM 602 O O . GLY A 1 80 ? -12.364 -5.856 10.053 1.00 72.19 80 GLY A O 1
ATOM 603 N N . GLU A 1 81 ? -10.644 -5.513 8.656 1.00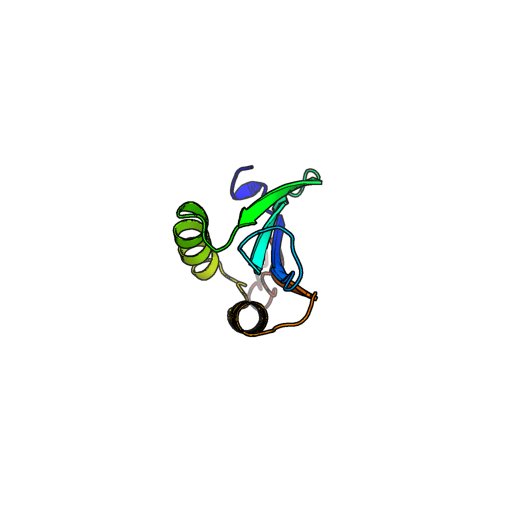 60.78 81 GLU A N 1
ATOM 604 C CA . GLU A 1 81 ? -9.754 -6.514 9.264 1.00 60.78 81 GLU A CA 1
ATOM 605 C C . GLU A 1 81 ? -8.918 -5.863 10.387 1.00 60.78 81 GLU A C 1
ATOM 607 O O . GLU A 1 81 ? -7.711 -6.034 10.501 1.00 60.78 81 GLU A O 1
ATOM 612 N N . VAL A 1 82 ? -9.569 -5.068 11.246 1.00 52.53 82 VAL A N 1
ATOM 613 C CA . VAL A 1 82 ? -9.073 -4.906 12.614 1.00 52.53 82 VAL A CA 1
ATOM 614 C C . VAL A 1 82 ? -9.408 -6.230 13.264 1.00 52.53 82 VAL A C 1
ATOM 616 O O . VAL A 1 82 ? -10.574 -6.476 13.573 1.00 52.53 82 VAL A O 1
ATOM 619 N N . THR A 1 83 ? -8.414 -7.109 13.399 1.00 45.69 83 THR A N 1
ATOM 620 C CA . THR A 1 83 ? -8.534 -8.306 14.228 1.00 45.69 83 THR A CA 1
ATOM 621 C C . THR A 1 83 ? -9.145 -7.856 15.545 1.00 45.69 83 THR A C 1
ATOM 623 O O . THR A 1 83 ? -8.540 -7.090 16.295 1.00 45.69 83 THR A O 1
ATOM 626 N N . ALA A 1 84 ? -10.402 -8.237 15.759 1.00 47.88 84 ALA A N 1
ATOM 627 C CA . ALA A 1 84 ? -11.139 -7.961 16.970 1.00 47.88 84 ALA A CA 1
ATOM 628 C C . ALA A 1 84 ? -10.523 -8.808 18.085 1.00 47.88 84 ALA A C 1
ATOM 630 O O . ALA A 1 84 ? -11.073 -9.827 18.480 1.00 47.88 84 ALA A O 1
ATOM 631 N N . ASP A 1 85 ? -9.363 -8.388 18.570 1.00 53.38 85 ASP A N 1
ATOM 632 C CA . ASP A 1 85 ? -8.736 -8.903 19.774 1.00 53.38 85 ASP A CA 1
ATOM 633 C C . ASP A 1 85 ? -8.448 -7.691 20.669 1.00 53.38 85 ASP A C 1
ATOM 635 O O . ASP A 1 85 ? -7.370 -7.101 20.653 1.00 53.38 85 ASP A O 1
ATOM 639 N N . GLY A 1 86 ? -9.495 -7.211 21.358 1.00 52.22 86 GLY A N 1
ATOM 640 C CA . GLY A 1 86 ? -9.352 -6.093 22.300 1.00 52.22 86 GLY A CA 1
ATOM 641 C C . GLY A 1 86 ? -10.602 -5.319 22.736 1.00 52.22 86 GLY A C 1
ATOM 642 O O . GLY A 1 86 ? -10.450 -4.273 23.358 1.00 52.22 86 GLY A O 1
ATOM 643 N N . GLY A 1 87 ? -11.828 -5.770 22.446 1.00 43.44 87 GLY A N 1
ATOM 644 C CA . GLY A 1 87 ? -13.049 -5.004 22.735 1.00 43.44 87 GLY A CA 1
ATOM 645 C C . GLY A 1 87 ? -14.083 -5.713 23.608 1.00 43.44 87 GLY A C 1
ATOM 646 O O . GLY A 1 87 ? -15.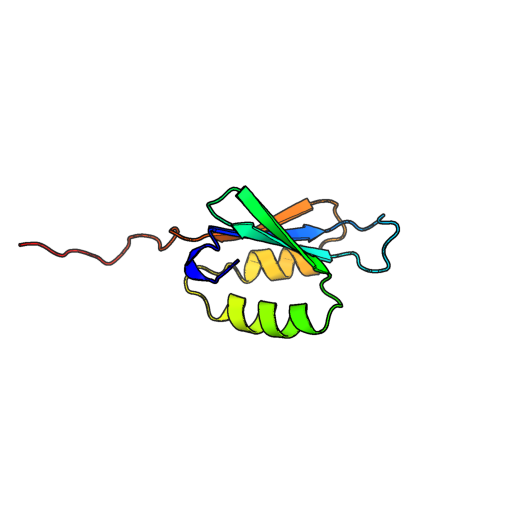226 -5.856 23.190 1.00 43.44 87 GLY A O 1
ATOM 647 N N . THR A 1 88 ? -13.736 -6.136 24.825 1.00 56.84 88 THR A N 1
ATOM 648 C CA . THR A 1 88 ? -14.749 -6.252 25.889 1.00 56.84 88 THR A CA 1
ATOM 649 C C . THR A 1 88 ? -15.308 -4.859 26.180 1.00 56.84 88 THR A C 1
ATOM 651 O O . THR A 1 88 ? -14.595 -4.012 26.713 1.00 56.84 88 THR A O 1
ATOM 654 N N . GLY A 1 89 ? -16.573 -4.620 25.833 1.00 47.91 89 GLY A N 1
ATOM 655 C CA . GLY A 1 89 ? -17.278 -3.365 26.096 1.00 47.91 89 GLY A CA 1
ATOM 656 C C . GLY A 1 89 ? -18.773 -3.596 26.303 1.00 47.91 89 GLY A C 1
ATOM 657 O O . GLY A 1 89 ? -19.568 -3.416 25.388 1.00 47.91 89 GLY A O 1
ATOM 658 N N . THR A 1 90 ? -19.118 -4.042 27.506 1.00 42.84 90 THR A N 1
ATOM 659 C CA . THR A 1 90 ? -20.465 -4.193 28.084 1.00 42.84 90 THR A CA 1
ATOM 660 C C . THR A 1 90 ? -21.196 -2.845 28.216 1.00 42.84 90 THR A C 1
ATOM 662 O O . THR A 1 90 ? -20.543 -1.835 28.489 1.00 42.84 90 THR A O 1
ATOM 665 N N . PRO A 1 91 ? -22.537 -2.824 28.137 1.00 54.81 91 PRO A N 1
ATOM 666 C CA . PRO A 1 91 ? -23.351 -2.084 29.104 1.00 54.81 91 PRO A CA 1
ATOM 667 C C . PRO A 1 91 ? -24.072 -3.011 30.091 1.00 54.81 91 PRO A C 1
ATOM 669 O O . PRO A 1 91 ? -24.500 -4.115 29.682 1.00 54.81 91 PRO A O 1
#

Organism: NCBI:txid530584

Radius of gyration: 14.65 Å; chains: 1; bounding box: 34×24×51 Å

Secondary structure (DSSP, 8-state):
--TTTEEEEEEEE-TT-SSS-SEEEEEEETTS-EEEEETTSHHHHHHHHHHHTSTT--HHHHHHHHH--SS-EEEEEETT-----S-----